Protein AF-A0A4Q5MVD7-F1 (afdb_monomer_lite)

InterPro domains:
  IPR022567 Glycosyl hydrolase, C-terminal (DUF3459) [PF11941] (51-96)

Secondary structure (DSSP, 8-state):
-----PPP---GGG-TTSHHHHHHHHHHHHHH-GGGSS---EEE---TTEEEEEETTEEEEEE-SSSPBPPPS-SEEEEESS--BTTBB-TTEEEEEEPP-

Structure (mmCIF, N/CA/C/O backbone):
data_AF-A0A4Q5MVD7-F1
#
_entry.id   AF-A0A4Q5MVD7-F1
#
loop_
_atom_site.group_PDB
_atom_site.id
_atom_site.type_symbol
_atom_site.label_atom_id
_atom_site.label_alt_id
_atom_site.label_comp_id
_atom_site.label_asym_id
_atom_site.label_entity_id
_atom_site.label_seq_id
_atom_site.pdbx_PDB_ins_code
_atom_site.Cartn_x
_atom_site.Cartn_y
_atom_site.Cartn_z
_atom_site.occupancy
_atom_site.B_iso_or_equiv
_atom_site.auth_seq_id
_atom_site.auth_comp_id
_atom_site.auth_asym_id
_atom_site.auth_atom_id
_atom_site.pdbx_PDB_model_num
ATOM 1 N N . MET A 1 1 ? 22.920 -28.022 -34.983 1.00 42.31 1 MET A N 1
ATOM 2 C CA . MET A 1 1 ? 23.573 -26.776 -34.532 1.00 42.31 1 MET A CA 1
ATOM 3 C C . MET A 1 1 ? 22.602 -25.632 -34.795 1.00 42.31 1 MET A C 1
ATOM 5 O O . MET A 1 1 ? 22.420 -25.272 -35.944 1.00 42.31 1 MET A O 1
ATOM 9 N N . GLY A 1 2 ? 21.877 -25.165 -33.777 1.00 46.84 2 GLY A N 1
ATOM 10 C CA . GLY A 1 2 ? 20.900 -24.077 -33.891 1.00 46.84 2 GLY A CA 1
ATOM 11 C C . GLY A 1 2 ? 21.058 -23.175 -32.677 1.00 46.84 2 GLY A C 1
ATOM 12 O O . GLY A 1 2 ? 20.760 -23.594 -31.560 1.00 46.84 2 GLY A O 1
ATOM 13 N N . ALA A 1 3 ? 21.642 -21.996 -32.885 1.00 53.03 3 ALA A N 1
ATOM 14 C CA . ALA A 1 3 ? 21.890 -21.025 -31.832 1.00 53.03 3 ALA A CA 1
ATOM 15 C C . ALA A 1 3 ? 20.547 -20.515 -31.296 1.00 53.03 3 ALA A C 1
ATOM 17 O O . ALA A 1 3 ? 19.740 -19.962 -32.040 1.00 53.03 3 ALA A O 1
ATOM 18 N N . ARG A 1 4 ? 20.294 -20.729 -30.002 1.00 53.75 4 ARG A N 1
ATOM 19 C CA . ARG A 1 4 ? 19.182 -20.092 -29.296 1.00 53.75 4 ARG A CA 1
ATOM 20 C C . ARG A 1 4 ? 19.498 -18.601 -29.192 1.00 53.75 4 ARG A C 1
ATOM 22 O O . ARG A 1 4 ? 20.377 -18.221 -28.424 1.00 53.75 4 ARG A O 1
ATOM 29 N N . SER A 1 5 ? 18.813 -17.771 -29.972 1.00 53.28 5 SER A N 1
ATOM 30 C CA . SER A 1 5 ? 18.835 -16.318 -29.794 1.00 53.28 5 SER A CA 1
ATOM 31 C C . SER A 1 5 ? 18.258 -15.984 -28.418 1.00 53.28 5 SER A C 1
ATOM 33 O O . SER A 1 5 ? 17.068 -16.177 -28.181 1.00 53.28 5 SER A O 1
ATOM 35 N N . SER A 1 6 ? 19.102 -15.524 -27.495 1.00 48.56 6 SER A N 1
ATOM 36 C CA . SER A 1 6 ? 18.647 -14.969 -26.218 1.00 48.56 6 SER A CA 1
ATOM 37 C C . SER A 1 6 ? 18.071 -13.572 -26.471 1.00 48.56 6 SER A C 1
ATOM 39 O O . SER A 1 6 ? 18.739 -12.784 -27.148 1.00 48.56 6 SER A O 1
ATOM 41 N N . PRO A 1 7 ? 16.879 -13.223 -25.952 1.00 60.97 7 PRO A N 1
ATOM 42 C CA . PRO A 1 7 ? 16.361 -11.867 -26.089 1.00 60.97 7 PRO A CA 1
ATOM 43 C C . PRO A 1 7 ? 17.320 -10.868 -25.428 1.00 60.97 7 PRO A C 1
ATOM 45 O O . PRO A 1 7 ? 17.942 -11.163 -24.401 1.00 60.97 7 PRO A O 1
ATOM 48 N N . ALA A 1 8 ? 17.464 -9.694 -26.045 1.00 67.12 8 ALA A N 1
ATOM 49 C CA . ALA A 1 8 ? 18.277 -8.610 -25.513 1.00 67.12 8 ALA A CA 1
ATOM 50 C C . ALA A 1 8 ? 17.736 -8.185 -24.139 1.00 67.12 8 ALA A C 1
ATOM 52 O O . ALA A 1 8 ? 16.550 -7.896 -23.988 1.00 67.12 8 ALA A O 1
ATOM 53 N N . ARG A 1 9 ? 18.607 -8.161 -23.125 1.00 70.00 9 ARG A N 1
ATOM 54 C CA . ARG A 1 9 ? 18.241 -7.745 -21.768 1.00 70.00 9 ARG A CA 1
ATOM 55 C C . ARG A 1 9 ? 17.920 -6.252 -21.766 1.00 70.00 9 ARG A C 1
ATOM 57 O O . ARG A 1 9 ? 18.818 -5.442 -21.997 1.00 70.00 9 ARG A O 1
ATOM 64 N N . VAL A 1 10 ? 16.672 -5.894 -21.465 1.00 69.19 10 VAL A N 1
ATOM 65 C CA . VAL A 1 10 ? 16.282 -4.496 -21.240 1.00 69.19 10 VAL A CA 1
ATOM 66 C C . VAL A 1 10 ? 17.079 -3.966 -20.040 1.00 69.19 10 VAL A C 1
ATOM 68 O O . VAL A 1 10 ? 17.156 -4.636 -19.005 1.00 69.19 10 VAL A O 1
ATOM 71 N N . PRO A 1 11 ? 17.748 -2.809 -20.155 1.00 73.19 11 PRO A N 1
ATOM 72 C CA . PRO A 1 11 ? 18.454 -2.233 -19.026 1.00 73.19 11 PRO A CA 1
ATO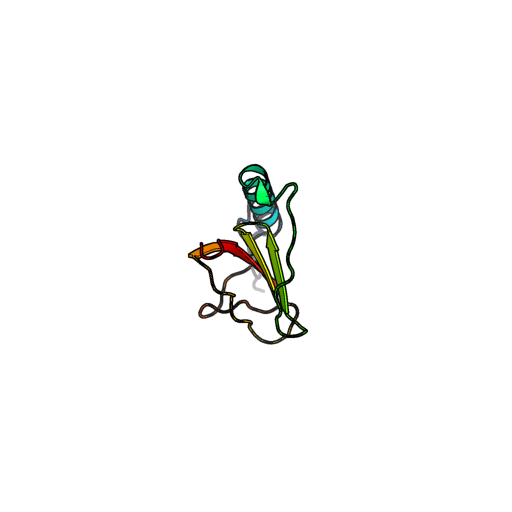M 73 C C . PRO A 1 11 ? 17.457 -1.754 -17.967 1.00 73.19 11 PRO A C 1
ATOM 75 O O . PRO A 1 11 ? 16.443 -1.141 -18.283 1.00 73.19 11 PRO A O 1
ATOM 78 N N . ARG A 1 12 ? 17.781 -1.981 -16.691 1.00 68.12 12 ARG A N 1
ATOM 79 C CA . ARG A 1 12 ? 16.889 -1.733 -15.543 1.00 68.12 12 ARG A CA 1
ATOM 80 C C . ARG A 1 12 ? 16.298 -0.315 -15.499 1.00 68.12 12 ARG A C 1
ATOM 82 O O . ARG A 1 12 ? 15.175 -0.147 -15.064 1.00 68.12 12 ARG A O 1
ATOM 89 N N . TYR A 1 13 ? 17.028 0.704 -15.959 1.00 72.31 13 TYR A N 1
ATOM 90 C CA . TYR A 1 13 ? 16.538 2.091 -15.987 1.00 72.31 13 TYR A CA 1
ATOM 91 C C . TYR A 1 13 ? 15.464 2.363 -17.048 1.00 72.31 13 TYR A C 1
ATOM 93 O O . TYR A 1 13 ? 14.780 3.374 -16.950 1.00 72.31 13 TYR A O 1
ATOM 101 N N . ALA A 1 14 ? 15.337 1.502 -18.059 1.00 70.44 14 ALA A N 1
ATOM 102 C CA . ALA A 1 14 ? 14.342 1.610 -19.124 1.00 70.44 14 ALA A CA 1
ATOM 103 C C . ALA A 1 14 ? 13.183 0.617 -18.943 1.00 70.44 14 ALA A C 1
ATOM 105 O O . ALA A 1 14 ? 12.249 0.625 -19.737 1.00 70.4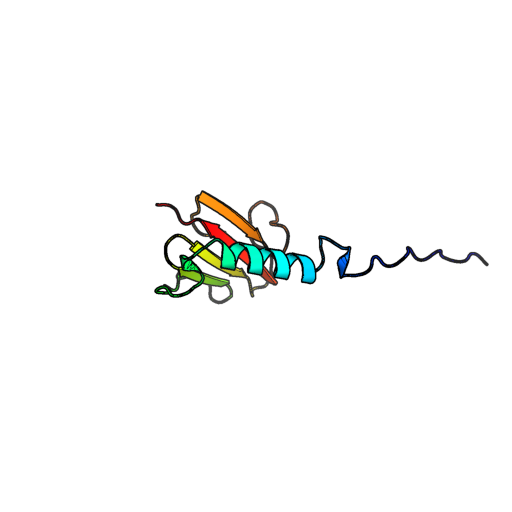4 14 ALA A O 1
ATOM 106 N N . ASP A 1 15 ? 13.250 -0.238 -17.919 1.00 75.38 15 ASP A N 1
ATOM 107 C CA . ASP A 1 15 ? 12.214 -1.213 -17.600 1.00 75.38 15 ASP A CA 1
ATOM 108 C C . ASP A 1 15 ? 11.231 -0.620 -16.568 1.00 75.38 15 ASP A C 1
ATOM 110 O O . ASP A 1 15 ? 11.627 -0.415 -15.409 1.00 75.38 15 ASP A O 1
ATOM 114 N N . PRO A 1 16 ? 9.977 -0.313 -16.958 1.00 69.12 16 PRO A N 1
ATOM 115 C CA . PRO A 1 16 ? 8.960 0.228 -16.057 1.00 69.12 16 PRO A CA 1
ATOM 116 C C . PRO A 1 16 ? 8.519 -0.770 -14.980 1.00 69.12 16 PRO A C 1
ATOM 118 O O . PRO A 1 16 ? 8.052 -0.342 -13.932 1.00 69.12 16 PRO A O 1
ATOM 121 N N . ALA A 1 17 ? 8.724 -2.076 -15.185 1.00 71.19 17 ALA A N 1
ATOM 122 C CA . ALA A 1 17 ? 8.463 -3.099 -14.171 1.00 71.19 17 ALA A CA 1
ATOM 123 C C . ALA A 1 17 ? 9.632 -3.264 -13.184 1.00 71.19 17 ALA A C 1
ATOM 125 O O . ALA A 1 17 ? 9.564 -4.058 -12.246 1.00 71.19 17 ALA A O 1
ATOM 126 N N . SER A 1 18 ? 10.739 -2.540 -13.378 1.00 73.75 18 SER A N 1
ATOM 127 C CA . SER A 1 18 ? 11.868 -2.645 -12.465 1.00 73.75 18 SER A CA 1
ATOM 128 C C . SER A 1 18 ? 11.569 -1.999 -11.115 1.00 73.75 18 SER A C 1
ATOM 130 O O . SER A 1 18 ? 10.982 -0.920 -11.022 1.00 73.75 18 SER A O 1
ATOM 132 N N . THR A 1 19 ? 12.142 -2.575 -10.058 1.00 76.12 19 THR A N 1
ATOM 133 C CA . THR A 1 19 ? 12.175 -1.977 -8.715 1.00 76.12 19 THR A CA 1
ATOM 134 C C . THR A 1 19 ? 12.676 -0.525 -8.722 1.00 76.12 19 THR A C 1
ATOM 136 O O . THR A 1 19 ? 12.289 0.266 -7.869 1.00 76.12 19 THR A O 1
ATOM 139 N N . LEU A 1 20 ? 13.522 -0.136 -9.687 1.00 75.94 20 LEU A N 1
ATOM 140 C CA . LEU A 1 20 ? 13.996 1.244 -9.808 1.00 75.94 20 LEU A CA 1
ATOM 141 C C . LEU A 1 20 ? 12.864 2.215 -10.174 1.00 75.94 20 LEU A C 1
ATOM 143 O O . LEU A 1 20 ? 12.834 3.312 -9.622 1.00 75.94 20 LEU A O 1
ATOM 147 N N . HIS A 1 21 ? 11.954 1.836 -11.073 1.00 77.25 21 HIS A N 1
ATOM 148 C CA . HIS A 1 21 ? 10.778 2.653 -11.379 1.00 77.25 21 HIS A CA 1
ATOM 149 C C . HIS A 1 21 ? 9.836 2.726 -10.178 1.00 77.25 21 HIS A C 1
ATOM 151 O O . HIS A 1 21 ? 9.504 3.833 -9.762 1.00 77.25 21 HIS A O 1
ATOM 157 N N . LEU A 1 22 ? 9.578 1.595 -9.512 1.00 77.69 22 LEU A N 1
ATOM 158 C CA . LEU A 1 22 ? 8.796 1.565 -8.271 1.00 77.69 22 LEU A CA 1
ATOM 159 C C . LEU A 1 22 ? 9.329 2.553 -7.215 1.00 77.69 22 LEU A C 1
ATOM 161 O 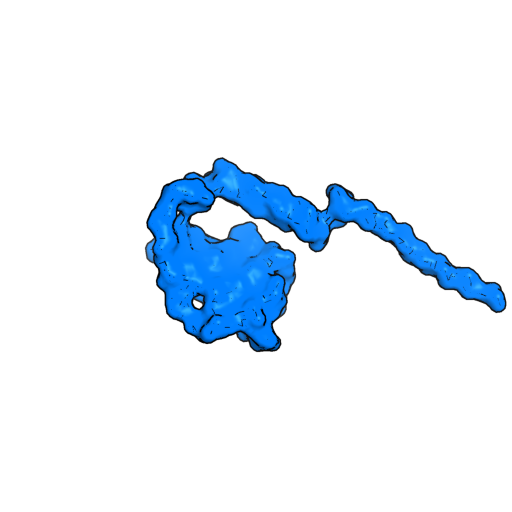O . LEU A 1 22 ? 8.571 3.325 -6.634 1.00 77.69 22 LEU A O 1
ATOM 165 N N . TYR A 1 23 ? 10.646 2.585 -6.983 1.00 78.50 23 TYR A N 1
ATOM 166 C CA . TYR A 1 23 ? 11.247 3.544 -6.048 1.00 78.50 23 TYR A CA 1
ATOM 167 C C . TYR A 1 23 ? 11.092 4.999 -6.497 1.00 78.50 23 TYR A C 1
ATOM 169 O O . TYR A 1 23 ? 10.925 5.885 -5.658 1.00 78.50 23 TYR A O 1
ATOM 177 N N . ARG A 1 24 ? 11.173 5.277 -7.803 1.00 84.31 24 ARG A N 1
ATOM 178 C CA . ARG A 1 24 ? 10.973 6.637 -8.328 1.00 84.31 24 ARG A CA 1
ATOM 179 C C . ARG A 1 24 ? 9.537 7.096 -8.113 1.00 84.31 24 ARG A C 1
ATOM 181 O O . ARG A 1 24 ? 9.355 8.247 -7.713 1.00 84.31 24 ARG A O 1
ATOM 188 N N . ASP A 1 25 ? 8.575 6.200 -8.296 1.00 80.50 25 ASP A N 1
ATOM 189 C CA . ASP A 1 25 ? 7.156 6.467 -8.072 1.00 80.50 25 ASP A CA 1
ATOM 190 C 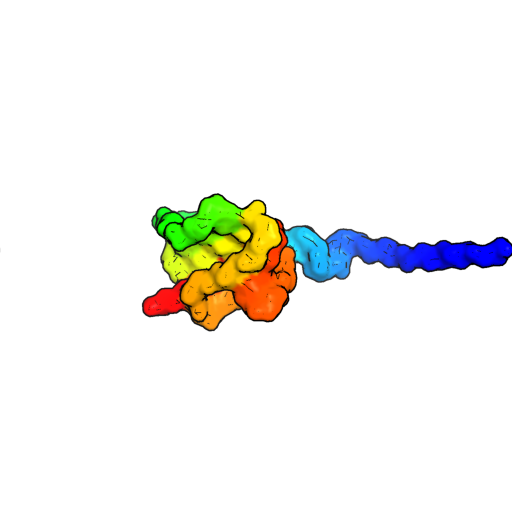C . ASP A 1 25 ? 6.873 6.680 -6.581 1.00 80.50 25 ASP A C 1
ATOM 192 O O . ASP A 1 25 ? 6.296 7.699 -6.207 1.00 80.50 25 ASP A O 1
ATOM 196 N N . LEU A 1 26 ? 7.418 5.831 -5.701 1.00 79.62 26 LEU A N 1
ATOM 197 C CA . LEU A 1 26 ? 7.352 6.024 -4.245 1.00 79.62 26 LEU A CA 1
ATOM 198 C C . LEU A 1 26 ? 7.915 7.377 -3.796 1.00 79.62 26 LEU A C 1
ATOM 200 O O . LEU A 1 26 ? 7.326 8.062 -2.960 1.00 79.62 26 LEU A O 1
ATOM 204 N N . LEU A 1 27 ? 9.060 7.788 -4.348 1.00 82.00 27 LEU A N 1
ATOM 205 C CA . LEU A 1 27 ? 9.662 9.087 -4.043 1.00 82.00 27 LEU A CA 1
ATOM 206 C C . LEU A 1 27 ? 8.847 10.254 -4.610 1.00 82.00 27 LEU A C 1
ATOM 208 O O . LEU A 1 27 ? 8.859 11.336 -4.026 1.00 82.00 27 LEU A O 1
ATOM 212 N N . ALA A 1 28 ? 8.164 10.069 -5.742 1.00 81.56 28 ALA A N 1
ATOM 213 C CA . ALA A 1 28 ? 7.249 11.066 -6.283 1.00 81.56 28 ALA A CA 1
ATOM 214 C C . ALA A 1 28 ? 6.027 11.237 -5.376 1.00 81.56 28 ALA A C 1
ATOM 216 O O . ALA A 1 28 ? 5.762 12.362 -4.960 1.00 81.56 28 ALA A O 1
ATOM 217 N N . ILE A 1 29 ? 5.383 10.138 -4.973 1.00 77.25 29 ILE A N 1
ATOM 218 C CA . ILE A 1 29 ? 4.262 10.143 -4.024 1.00 77.25 29 ILE A CA 1
ATOM 219 C C . ILE A 1 29 ? 4.687 10.814 -2.716 1.00 77.25 29 ILE A C 1
ATOM 221 O O . ILE A 1 29 ? 4.037 11.746 -2.257 1.00 77.25 29 ILE A O 1
ATOM 225 N N . ARG A 1 30 ? 5.847 10.447 -2.160 1.00 76.00 30 ARG A N 1
ATOM 226 C CA . ARG A 1 30 ? 6.365 11.061 -0.928 1.00 76.00 30 ARG A CA 1
ATOM 227 C C . ARG A 1 30 ? 6.559 12.579 -1.024 1.00 76.00 30 ARG A C 1
ATOM 229 O O . ARG A 1 30 ? 6.433 13.264 -0.017 1.00 76.00 30 ARG A O 1
ATOM 236 N N . ARG A 1 31 ? 6.893 13.116 -2.201 1.00 78.69 31 ARG A N 1
ATOM 237 C CA . ARG A 1 31 ? 7.010 14.572 -2.404 1.00 78.69 31 ARG A CA 1
ATOM 238 C C . ARG A 1 31 ? 5.652 15.264 -2.506 1.00 78.69 31 ARG A C 1
ATOM 240 O O . ARG A 1 31 ? 5.568 16.444 -2.182 1.00 78.69 31 ARG A O 1
ATOM 247 N N . CYS A 1 32 ? 4.634 14.556 -2.982 1.00 74.56 32 CYS A N 1
ATOM 248 C CA . CYS A 1 32 ? 3.289 15.085 -3.197 1.00 74.56 32 CYS A CA 1
ATOM 249 C C . CYS A 1 32 ? 2.362 14.904 -1.987 1.00 74.56 32 CYS A C 1
ATOM 251 O O . CYS A 1 32 ? 1.367 15.611 -1.898 1.00 74.56 32 CYS A O 1
ATOM 253 N N . GLU A 1 33 ? 2.701 14.010 -1.056 1.00 70.00 33 GLU A N 1
ATOM 254 C CA . GLU A 1 33 ? 1.879 13.663 0.105 1.00 70.00 33 GLU A CA 1
ATOM 255 C C . GLU A 1 33 ? 2.534 14.143 1.416 1.00 70.00 33 GLU A C 1
ATOM 257 O O . GLU A 1 33 ? 3.416 13.462 1.953 1.00 70.00 33 GLU A O 1
ATOM 262 N N . PRO A 1 34 ? 2.102 15.284 1.990 1.00 67.38 34 PRO A N 1
ATOM 263 C CA . PRO A 1 34 ? 2.636 15.793 3.256 1.00 67.38 34 PRO A CA 1
ATOM 264 C C . PRO A 1 34 ? 2.530 14.785 4.412 1.00 67.38 34 PRO A C 1
ATOM 266 O O . PRO A 1 34 ? 3.402 14.753 5.278 1.00 67.38 34 PRO A O 1
ATOM 269 N N . ALA A 1 35 ? 1.508 13.919 4.389 1.00 60.56 35 ALA A N 1
ATOM 270 C CA . ALA A 1 35 ? 1.274 12.868 5.381 1.00 60.56 35 ALA A CA 1
ATOM 271 C C . ALA A 1 35 ? 2.359 11.764 5.403 1.00 60.56 35 ALA A C 1
ATOM 273 O O . ALA A 1 35 ? 2.525 11.082 6.416 1.00 60.56 35 ALA A O 1
ATOM 274 N N . LEU A 1 36 ? 3.144 11.605 4.325 1.00 62.50 36 LEU A N 1
ATOM 275 C CA . LEU A 1 36 ? 4.327 10.723 4.287 1.00 62.50 36 LEU A CA 1
ATOM 276 C C . LEU A 1 36 ? 5.610 11.399 4.801 1.00 62.50 36 LEU A C 1
ATOM 278 O O . LEU A 1 36 ? 6.676 10.772 4.816 1.00 62.50 36 LEU A O 1
ATOM 282 N N . GLY A 1 37 ? 5.526 12.672 5.192 1.00 67.69 37 GLY A N 1
ATOM 283 C CA . GLY A 1 37 ? 6.567 13.405 5.904 1.00 67.69 37 GLY A CA 1
ATOM 284 C C . GLY A 1 37 ? 6.527 13.107 7.404 1.00 67.69 37 GLY A C 1
ATOM 285 O O . GLY A 1 37 ? 6.832 11.989 7.827 1.00 67.69 37 GLY A O 1
ATOM 286 N N . ASP A 1 38 ? 6.152 14.115 8.191 1.00 62.59 38 ASP A N 1
ATOM 287 C CA . ASP A 1 38 ? 5.914 14.003 9.632 1.00 62.59 38 ASP A CA 1
ATOM 288 C C . ASP A 1 38 ? 4.414 13.854 9.906 1.00 62.59 38 ASP A C 1
ATOM 290 O O . ASP A 1 38 ? 3.601 14.671 9.475 1.00 62.59 38 ASP A O 1
ATOM 294 N N . GLY A 1 39 ? 4.040 12.805 10.636 1.00 67.69 39 GLY A N 1
ATOM 295 C CA . GLY A 1 39 ? 2.655 12.535 11.006 1.00 67.69 39 GLY A CA 1
ATOM 296 C C . GLY A 1 39 ? 2.540 11.316 11.923 1.00 67.69 39 GLY A C 1
ATOM 297 O O . GLY A 1 39 ? 3.403 10.431 11.869 1.00 67.69 39 GLY A O 1
ATOM 298 N N . PRO A 1 40 ? 1.507 11.257 12.784 1.00 79.81 40 PRO A N 1
ATOM 299 C CA . PRO A 1 40 ? 1.286 10.110 13.651 1.00 79.81 40 PRO A CA 1
ATOM 300 C C . PRO A 1 40 ? 1.034 8.855 12.811 1.00 79.81 40 PRO A C 1
ATOM 302 O O . PRO A 1 40 ? 0.367 8.895 11.776 1.00 79.81 40 PRO A O 1
ATOM 305 N N . MET A 1 41 ? 1.594 7.742 13.271 1.00 88.25 41 MET A N 1
ATOM 306 C CA . MET A 1 41 ? 1.471 6.433 12.645 1.00 88.25 41 MET A CA 1
ATOM 307 C C . MET A 1 41 ? 0.646 5.534 13.556 1.00 88.25 41 MET A C 1
ATOM 309 O O . MET A 1 41 ? 0.978 5.381 14.732 1.00 88.25 41 MET A O 1
ATOM 313 N N . THR A 1 42 ? -0.405 4.934 13.008 1.00 90.94 42 THR A N 1
ATOM 314 C CA . THR A 1 42 ? -1.290 4.021 13.735 1.00 90.94 42 THR A CA 1
ATOM 315 C C . THR A 1 42 ? -1.171 2.635 13.129 1.00 90.94 42 THR A C 1
ATOM 317 O O . THR A 1 42 ? -1.414 2.464 11.939 1.00 90.94 42 THR A O 1
ATOM 320 N N . TRP A 1 43 ? -0.789 1.648 13.934 1.00 93.12 43 TRP A N 1
ATOM 321 C CA . TRP A 1 43 ? -0.817 0.248 13.518 1.00 93.12 43 TRP A CA 1
ATOM 322 C C . TRP A 1 43 ? -2.259 -0.222 13.338 1.00 93.12 43 TRP A C 1
ATOM 324 O O . TRP A 1 43 ? -3.137 0.162 14.110 1.00 93.12 43 TRP A O 1
ATOM 334 N N . ILE A 1 44 ? -2.495 -1.024 12.306 1.00 92.38 44 ILE A N 1
ATOM 335 C CA . ILE A 1 44 ? -3.785 -1.655 12.041 1.00 92.38 44 ILE A CA 1
ATOM 336 C C . ILE A 1 44 ? -3.619 -3.136 12.343 1.00 92.38 44 ILE A C 1
ATOM 338 O O . ILE A 1 44 ? -2.701 -3.762 11.817 1.00 92.38 44 ILE A O 1
ATOM 342 N N . ASP A 1 45 ? -4.510 -3.679 13.168 1.00 90.31 45 ASP A N 1
ATOM 343 C CA . ASP A 1 45 ? -4.504 -5.103 13.480 1.00 90.31 45 ASP A CA 1
ATOM 344 C C . ASP A 1 45 ? -4.812 -5.923 12.224 1.00 90.31 45 ASP A C 1
ATOM 346 O O . ASP A 1 45 ? -5.836 -5.751 11.555 1.00 90.31 45 ASP A O 1
ATOM 350 N N . THR A 1 46 ? -3.901 -6.835 11.921 1.00 89.75 46 THR A N 1
ATOM 351 C CA . THR A 1 46 ? -3.944 -7.761 10.791 1.00 89.75 46 THR A CA 1
ATOM 352 C C . THR A 1 46 ? -3.517 -9.151 11.264 1.00 89.75 46 THR A C 1
ATOM 354 O O . THR A 1 46 ? -3.184 -9.345 12.431 1.00 89.75 46 THR A O 1
ATOM 357 N N . SER A 1 47 ? -3.557 -10.152 10.382 1.00 84.81 47 SER A N 1
ATOM 358 C CA . SER A 1 47 ? -2.929 -11.449 10.667 1.00 84.81 47 SER A CA 1
ATOM 359 C C . SER A 1 47 ? -1.420 -11.291 10.877 1.00 84.81 47 SER A C 1
ATOM 361 O O . SER A 1 47 ? -0.828 -10.407 10.265 1.00 84.81 47 SER A O 1
ATOM 363 N N . ASP A 1 48 ? -0.802 -12.193 11.642 1.00 86.25 48 ASP A N 1
ATOM 364 C CA . ASP A 1 48 ? 0.617 -12.132 12.041 1.00 86.25 48 ASP A CA 1
ATOM 365 C C . ASP A 1 48 ? 1.607 -11.918 10.880 1.00 86.25 48 ASP A C 1
ATOM 367 O O . ASP A 1 48 ? 2.628 -11.251 11.048 1.00 86.25 48 ASP A O 1
ATOM 371 N N . ASP A 1 49 ? 1.288 -12.426 9.687 1.00 92.94 49 ASP A N 1
ATOM 372 C CA . ASP A 1 49 ? 2.154 -12.331 8.505 1.00 92.94 49 ASP A CA 1
ATOM 373 C C . ASP A 1 49 ? 1.852 -11.121 7.600 1.00 92.94 49 ASP A C 1
ATOM 375 O O . ASP A 1 49 ? 2.392 -10.986 6.502 1.00 92.94 49 ASP A O 1
ATOM 379 N N . VAL A 1 50 ? 0.958 -10.233 8.027 1.00 95.38 50 VAL A N 1
ATOM 380 C CA . VAL A 1 50 ? 0.575 -9.026 7.294 1.00 95.38 50 VAL A CA 1
ATOM 381 C C . VAL A 1 50 ? 0.853 -7.835 8.189 1.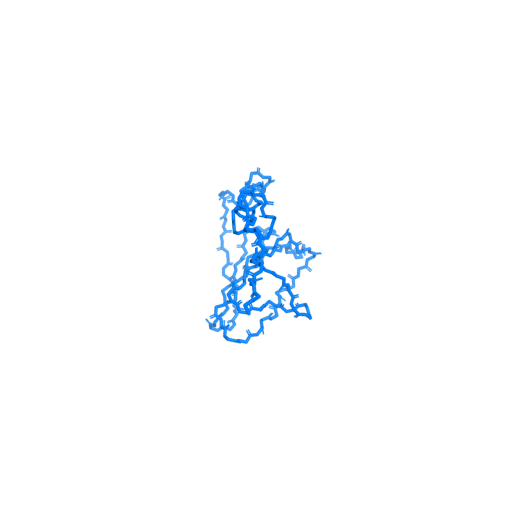00 95.38 50 VAL A C 1
ATOM 383 O O . VAL A 1 50 ? 0.445 -7.808 9.344 1.00 95.38 50 VAL A O 1
ATOM 386 N N . LEU A 1 51 ? 1.536 -6.833 7.651 1.00 95.38 51 LEU A N 1
ATOM 387 C CA . LEU A 1 51 ? 1.861 -5.605 8.358 1.00 95.38 51 LEU A CA 1
ATOM 388 C C . LEU A 1 51 ? 1.057 -4.460 7.756 1.00 95.38 51 LEU A C 1
ATOM 390 O O . LEU A 1 51 ? 1.206 -4.175 6.570 1.00 95.38 51 LEU A O 1
ATOM 394 N N . ALA A 1 52 ? 0.243 -3.776 8.559 1.00 95.94 52 ALA A N 1
ATOM 395 C CA . ALA A 1 52 ? -0.522 -2.624 8.101 1.00 95.94 52 ALA A CA 1
ATOM 396 C C . ALA A 1 52 ? -0.433 -1.437 9.064 1.00 95.94 52 ALA A C 1
ATOM 398 O O . ALA A 1 52 ? -0.434 -1.587 10.286 1.00 95.94 52 ALA A O 1
ATOM 399 N N . PHE A 1 53 ? -0.373 -0.230 8.507 1.00 93.38 53 PHE A N 1
ATOM 400 C CA . PHE A 1 53 ? -0.423 1.005 9.279 1.00 93.38 53 PHE A CA 1
ATOM 401 C C . PHE A 1 53 ? -1.080 2.143 8.498 1.00 93.38 53 PHE A C 1
ATOM 403 O O . PHE A 1 53 ? -1.035 2.184 7.268 1.00 93.38 53 PHE A O 1
ATOM 410 N N . ALA A 1 54 ? -1.630 3.104 9.233 1.00 91.44 54 ALA A N 1
ATOM 411 C CA . ALA A 1 54 ? -2.159 4.361 8.729 1.00 91.44 54 ALA A CA 1
ATOM 412 C C . ALA A 1 54 ? -1.247 5.540 9.092 1.00 91.44 54 ALA A C 1
ATOM 414 O O . ALA A 1 54 ? -0.619 5.553 10.155 1.00 91.44 54 ALA A O 1
ATOM 415 N N . ARG A 1 55 ? -1.213 6.554 8.227 1.00 88.88 55 ARG A N 1
ATOM 416 C CA . ARG A 1 55 ? -0.663 7.891 8.476 1.00 88.88 55 ARG A CA 1
ATOM 417 C C . ARG A 1 55 ? -1.597 8.925 7.863 1.00 88.88 55 ARG A C 1
ATOM 419 O O . ARG A 1 55 ? -1.596 9.112 6.650 1.00 88.88 55 ARG A O 1
ATOM 426 N N . GLY A 1 56 ? -2.395 9.586 8.700 1.00 87.25 56 GLY A N 1
ATOM 427 C CA . GLY A 1 56 ? -3.474 10.445 8.210 1.00 87.25 56 GLY A CA 1
ATOM 428 C C . GLY A 1 56 ? -4.448 9.643 7.344 1.00 87.25 56 GLY A C 1
ATOM 429 O O . GLY A 1 56 ? -4.978 8.631 7.791 1.00 87.25 56 GLY A O 1
ATOM 430 N N . ASP A 1 57 ? -4.639 10.075 6.104 1.00 88.88 57 ASP A N 1
ATOM 431 C CA . ASP A 1 57 ? -5.491 9.435 5.101 1.00 88.88 57 ASP A CA 1
ATOM 432 C C . ASP A 1 57 ? -4.754 8.396 4.235 1.00 88.88 57 ASP A C 1
ATOM 434 O O . ASP A 1 57 ? -5.331 7.864 3.289 1.00 88.88 57 ASP A O 1
ATOM 438 N N . LEU A 1 58 ? -3.493 8.077 4.540 1.00 90.62 58 LEU A N 1
ATOM 439 C CA . LEU A 1 58 ? -2.715 7.072 3.817 1.00 90.62 58 LEU A CA 1
ATOM 440 C C . LEU A 1 58 ? -2.615 5.772 4.600 1.00 90.62 58 LEU A C 1
ATOM 442 O O . LEU A 1 58 ? -2.246 5.769 5.772 1.00 90.62 58 LEU A O 1
ATOM 446 N N . LEU A 1 59 ? -2.859 4.657 3.920 1.00 93.12 59 LEU A N 1
ATOM 447 C CA . LEU A 1 59 ? -2.657 3.312 4.445 1.00 93.12 59 LEU A CA 1
ATOM 448 C C . LEU A 1 59 ? -1.509 2.640 3.702 1.00 93.12 59 LEU A C 1
ATOM 450 O O . LEU A 1 59 ? -1.401 2.739 2.482 1.00 93.12 59 LEU A O 1
ATOM 454 N N . CYS A 1 60 ? -0.675 1.923 4.439 1.00 93.81 60 CYS A N 1
ATOM 455 C CA . CYS A 1 60 ? 0.334 1.034 3.890 1.00 93.81 60 CYS A CA 1
ATOM 456 C C . CYS A 1 60 ? 0.065 -0.367 4.422 1.00 93.81 60 CYS A C 1
ATOM 458 O O . CYS A 1 60 ? -0.088 -0.543 5.631 1.00 93.81 60 CYS A O 1
ATOM 460 N N . ILE A 1 61 ? 0.024 -1.347 3.528 1.00 96.94 61 ILE A N 1
ATOM 461 C CA . ILE A 1 61 ? -0.083 -2.763 3.868 1.00 96.94 61 ILE A CA 1
ATOM 462 C C . ILE A 1 61 ? 1.007 -3.542 3.137 1.00 96.94 61 ILE A C 1
ATOM 464 O O . ILE A 1 61 ? 1.277 -3.284 1.966 1.00 96.94 61 ILE A O 1
ATOM 468 N N . VAL A 1 62 ? 1.633 -4.489 3.830 1.00 97.12 62 VAL A N 1
ATOM 469 C CA . VAL A 1 62 ? 2.684 -5.365 3.311 1.00 97.12 62 VAL A CA 1
ATOM 470 C C . VAL A 1 62 ? 2.349 -6.799 3.689 1.00 97.12 62 VAL A C 1
ATOM 472 O O . VAL A 1 62 ? 2.178 -7.101 4.869 1.00 97.12 62 VAL A O 1
ATOM 475 N N . ASN A 1 63 ? 2.265 -7.681 2.699 1.00 97.12 63 ASN A N 1
ATOM 476 C CA . ASN A 1 63 ? 2.063 -9.105 2.932 1.00 97.12 63 ASN A CA 1
ATOM 477 C C . ASN A 1 63 ? 3.413 -9.830 2.964 1.00 97.12 63 ASN A C 1
ATOM 479 O O . ASN A 1 63 ? 4.098 -9.918 1.946 1.00 97.12 63 ASN A O 1
ATOM 483 N N . LEU A 1 64 ? 3.783 -10.339 4.135 1.00 94.94 64 LEU A N 1
ATOM 484 C CA . LEU A 1 64 ? 5.001 -11.113 4.376 1.00 94.94 64 LEU A CA 1
ATOM 485 C C . LEU A 1 64 ? 4.712 -12.623 4.468 1.00 94.94 64 LEU A C 1
ATOM 487 O O . LEU A 1 64 ? 5.639 -13.414 4.633 1.00 94.94 64 LEU A O 1
ATOM 491 N N . GLY A 1 65 ? 3.439 -13.014 4.373 1.00 92.75 65 GLY A N 1
ATOM 492 C CA . GLY A 1 65 ? 2.974 -14.389 4.482 1.00 92.75 65 GLY A CA 1
ATOM 493 C C . GLY A 1 65 ? 2.866 -15.103 3.145 1.00 92.75 65 GLY A C 1
ATOM 494 O O . GLY A 1 65 ? 2.928 -14.511 2.070 1.00 92.75 65 GLY A O 1
ATOM 495 N N . ASP A 1 66 ? 2.651 -16.413 3.219 1.00 92.50 66 ASP A N 1
ATOM 496 C CA . ASP A 1 66 ? 2.540 -17.277 2.039 1.00 92.50 66 ASP A CA 1
ATOM 497 C C . ASP A 1 66 ? 1.153 -17.251 1.379 1.00 92.50 66 ASP A C 1
ATOM 499 O O . ASP A 1 66 ? 0.980 -17.777 0.279 1.00 92.50 66 ASP A O 1
ATOM 503 N N . GLN A 1 67 ? 0.157 -16.655 2.039 1.00 94.62 67 GLN A N 1
ATOM 504 C CA . GLN A 1 67 ? -1.216 -16.571 1.542 1.00 94.62 67 GLN A CA 1
ATOM 505 C C . GLN A 1 67 ? -1.549 -15.152 1.072 1.00 94.62 67 GLN A C 1
ATOM 507 O O . GLN A 1 67 ? -1.135 -14.191 1.720 1.00 94.62 67 GLN A O 1
ATOM 512 N N . PRO A 1 68 ? -2.318 -14.983 -0.021 1.00 95.62 68 PRO A N 1
ATOM 513 C CA . PRO A 1 68 ? -2.812 -13.671 -0.423 1.00 95.62 68 PRO A CA 1
ATOM 514 C C . PRO A 1 68 ? -3.632 -13.008 0.692 1.00 95.62 68 PRO A C 1
ATOM 516 O O . PRO A 1 68 ? -4.517 -13.635 1.275 1.00 95.62 68 PRO A O 1
ATOM 519 N N . ALA A 1 69 ? -3.363 -11.732 0.957 1.00 95.69 69 ALA A N 1
ATOM 520 C CA . ALA A 1 69 ? -4.025 -10.955 1.997 1.00 95.69 69 ALA A CA 1
ATOM 521 C C . ALA A 1 69 ? -5.114 -10.046 1.413 1.00 95.69 69 ALA A C 1
ATOM 523 O O . ALA A 1 69 ? -4.984 -9.519 0.306 1.00 95.69 69 ALA A O 1
ATOM 524 N N . ALA A 1 70 ? -6.194 -9.832 2.164 1.00 95.50 70 ALA A N 1
ATOM 525 C CA . ALA A 1 70 ? -7.195 -8.834 1.804 1.00 95.50 70 ALA A CA 1
ATOM 526 C C . ALA A 1 70 ? -6.652 -7.420 2.051 1.00 95.50 70 ALA A C 1
ATOM 528 O O . ALA A 1 70 ? -5.957 -7.172 3.038 1.00 95.50 70 ALA A O 1
ATOM 529 N N . LEU A 1 71 ? -6.996 -6.483 1.168 1.00 94.88 71 LEU A N 1
ATOM 530 C CA . LEU A 1 71 ? -6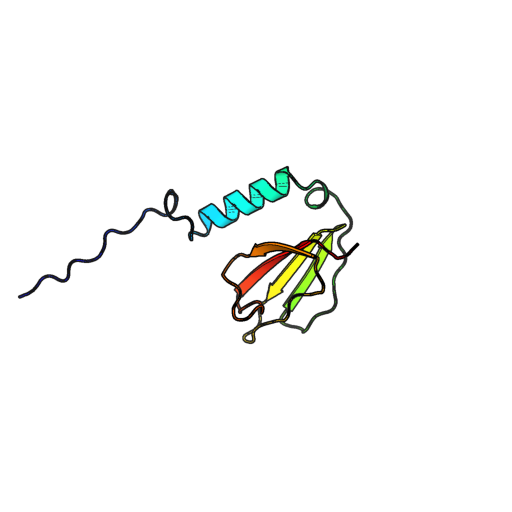.712 -5.072 1.403 1.00 94.88 71 LEU A CA 1
ATOM 531 C C . LEU A 1 71 ? -7.683 -4.518 2.465 1.00 94.88 71 LEU A C 1
ATOM 533 O O . LEU A 1 71 ? -8.870 -4.856 2.424 1.00 94.88 71 LEU A O 1
ATOM 537 N N . PRO A 1 72 ? -7.227 -3.649 3.388 1.00 93.06 72 PRO A N 1
ATOM 538 C CA . PRO A 1 72 ? -8.105 -2.926 4.302 1.00 93.06 72 PRO A CA 1
ATOM 539 C C . PRO A 1 72 ? -9.126 -2.086 3.531 1.00 93.06 72 PRO A C 1
ATOM 541 O O . PRO A 1 72 ? -8.940 -1.818 2.345 1.00 93.06 72 PRO A O 1
ATOM 544 N N . ALA A 1 73 ? -10.185 -1.620 4.194 1.00 93.12 73 ALA A N 1
ATOM 545 C CA . ALA A 1 73 ? -11.115 -0.678 3.574 1.00 93.12 73 ALA A CA 1
ATOM 546 C C . ALA A 1 73 ? -10.355 0.557 3.052 1.00 93.12 73 ALA A C 1
ATOM 548 O O . ALA A 1 73 ? -9.567 1.157 3.782 1.00 93.12 73 ALA A O 1
ATOM 549 N N . HIS A 1 74 ? -10.577 0.908 1.787 1.00 94.56 74 HIS A N 1
ATOM 550 C CA . HIS A 1 74 ? -9.892 2.000 1.097 1.00 94.56 74 HIS A CA 1
ATOM 551 C C . HIS A 1 74 ? -10.775 2.578 -0.011 1.00 94.56 74 HIS A C 1
ATOM 553 O O . HIS A 1 74 ? -11.729 1.941 -0.458 1.00 94.56 74 HIS A O 1
ATOM 559 N N . THR A 1 75 ? -10.451 3.793 -0.447 1.00 95.31 75 THR A N 1
ATOM 560 C CA . THR A 1 75 ? -11.137 4.493 -1.544 1.00 95.31 75 THR A CA 1
ATOM 561 C C . THR A 1 75 ? -10.350 4.447 -2.851 1.00 95.31 75 THR A C 1
ATOM 563 O O . THR A 1 75 ? -10.947 4.488 -3.924 1.00 95.31 75 THR A O 1
ATOM 566 N N . GLU A 1 76 ? -9.025 4.317 -2.776 1.00 94.38 76 GLU A N 1
ATOM 567 C CA . GLU A 1 76 ? -8.131 4.321 -3.935 1.00 94.38 76 GLU A CA 1
ATOM 568 C C . GLU A 1 76 ? -6.870 3.487 -3.660 1.00 94.38 76 GLU A C 1
ATOM 570 O O . GLU A 1 76 ? -6.350 3.496 -2.542 1.00 94.38 76 GLU A O 1
ATOM 575 N N . VAL A 1 77 ? -6.365 2.785 -4.682 1.00 93.88 77 VAL A N 1
ATOM 576 C CA . VAL A 1 77 ? -5.033 2.160 -4.678 1.00 93.88 77 VAL A CA 1
ATOM 577 C C . VAL A 1 77 ? -4.065 3.129 -5.347 1.00 93.88 77 VAL A C 1
ATOM 579 O O . VAL A 1 77 ? -4.136 3.339 -6.554 1.00 93.88 77 VAL A O 1
ATOM 582 N N . LEU A 1 78 ? -3.161 3.715 -4.569 1.00 90.94 78 LEU A N 1
ATOM 583 C CA . LEU A 1 78 ? -2.207 4.713 -5.055 1.00 90.94 78 LEU A CA 1
ATOM 584 C C . LEU A 1 78 ? -1.022 4.053 -5.759 1.00 90.94 78 LEU A C 1
ATOM 586 O O . LEU A 1 78 ? -0.542 4.538 -6.780 1.00 90.94 78 LEU A O 1
ATOM 590 N N . LEU A 1 79 ? -0.532 2.952 -5.187 1.00 90.56 79 LEU A N 1
ATOM 591 C CA . LEU A 1 79 ? 0.602 2.204 -5.712 1.00 90.56 79 LEU A CA 1
ATOM 592 C C . LEU A 1 79 ? 0.600 0.786 -5.153 1.00 90.56 79 LEU A C 1
ATOM 594 O O . LEU A 1 79 ? 0.262 0.571 -3.989 1.00 90.56 79 LEU A O 1
ATOM 598 N N . THR A 1 80 ? 1.077 -0.163 -5.947 1.00 92.81 80 THR A N 1
ATOM 599 C CA . THR A 1 80 ? 1.459 -1.491 -5.471 1.00 92.81 80 THR A CA 1
ATOM 600 C C . THR A 1 80 ? 2.876 -1.816 -5.926 1.00 92.81 80 THR A C 1
ATOM 602 O O . THR A 1 80 ? 3.319 -1.362 -6.981 1.00 92.81 80 THR A O 1
ATOM 605 N N . SER A 1 81 ? 3.623 -2.571 -5.118 1.00 88.81 81 SER A N 1
ATOM 606 C CA . SER A 1 81 ? 4.970 -3.013 -5.501 1.00 88.81 81 SER A CA 1
ATOM 607 C C . SER A 1 81 ? 4.959 -4.113 -6.561 1.00 88.81 81 SER A C 1
ATOM 609 O O . SER A 1 81 ? 5.957 -4.293 -7.251 1.00 88.81 81 SER A O 1
ATOM 611 N N . ASP A 1 82 ? 3.841 -4.831 -6.670 1.00 90.50 82 ASP A N 1
ATOM 612 C CA . ASP A 1 82 ? 3.545 -5.834 -7.691 1.00 90.50 82 ASP A CA 1
ATOM 613 C C . ASP A 1 82 ? 2.025 -5.868 -7.952 1.00 90.50 82 ASP A C 1
ATOM 615 O O . ASP A 1 82 ? 1.243 -5.201 -7.269 1.00 90.50 82 ASP A O 1
ATOM 619 N N . SER A 1 83 ? 1.586 -6.610 -8.962 1.00 91.31 83 SER A N 1
ATOM 620 C CA . SER A 1 83 ? 0.185 -6.694 -9.371 1.00 91.31 83 SER A CA 1
ATOM 621 C C . SER A 1 83 ? -0.676 -7.389 -8.318 1.00 91.31 83 SER A C 1
ATOM 623 O O . SER A 1 83 ? -0.331 -8.457 -7.815 1.00 91.31 83 SER A O 1
ATOM 625 N N . LEU A 1 84 ? -1.857 -6.833 -8.045 1.00 93.00 84 LEU A N 1
ATOM 626 C CA . LEU A 1 84 ? -2.879 -7.535 -7.270 1.00 93.00 84 LEU A CA 1
ATOM 627 C C . LEU A 1 84 ? -3.418 -8.727 -8.067 1.00 93.00 84 LEU A C 1
ATOM 629 O O . LEU A 1 84 ? -3.627 -8.638 -9.279 1.00 93.00 84 LEU A O 1
ATOM 633 N N . VAL A 1 85 ? -3.718 -9.824 -7.376 1.00 92.69 85 VAL A N 1
ATOM 634 C CA . VAL A 1 85 ? -4.303 -11.025 -7.987 1.00 92.69 85 VAL A CA 1
ATOM 635 C C . VAL A 1 85 ? -5.713 -11.195 -7.446 1.00 92.69 85 VAL A C 1
ATOM 637 O O . VAL A 1 85 ? -5.905 -11.405 -6.253 1.00 92.69 85 VAL A O 1
ATOM 640 N N . ALA A 1 86 ? -6.713 -11.061 -8.323 1.00 92.25 86 ALA A N 1
ATOM 641 C CA . ALA A 1 86 ? -8.134 -11.092 -7.955 1.00 92.25 86 ALA A CA 1
ATOM 642 C C . ALA A 1 86 ? -8.515 -10.092 -6.836 1.00 92.25 86 ALA A C 1
ATOM 644 O O . ALA A 1 86 ? -9.386 -10.369 -6.016 1.00 92.25 86 ALA A O 1
ATOM 645 N N . GLY A 1 87 ? -7.851 -8.930 -6.797 1.00 92.56 87 GLY A N 1
ATOM 646 C CA . GLY A 1 87 ? -8.075 -7.895 -5.778 1.00 92.56 87 GLY A CA 1
ATOM 647 C C . GLY A 1 87 ? -7.413 -8.172 -4.423 1.00 92.56 87 GLY A C 1
ATOM 648 O O . GLY A 1 87 ? -7.600 -7.391 -3.493 1.00 92.56 87 GLY A O 1
ATOM 649 N N . LEU A 1 88 ? -6.635 -9.251 -4.306 1.00 96.00 88 LEU A N 1
ATOM 650 C CA . LEU A 1 88 ? -5.864 -9.592 -3.113 1.00 96.00 88 LEU A CA 1
ATOM 651 C C . LEU A 1 88 ? -4.399 -9.191 -3.277 1.00 96.00 88 LEU A C 1
ATOM 653 O O . LEU A 1 88 ? -3.874 -9.146 -4.393 1.00 96.00 88 LEU A O 1
ATOM 657 N N . LEU A 1 89 ? -3.750 -8.933 -2.144 1.00 96.62 89 LEU A N 1
ATOM 658 C CA . LEU A 1 89 ? -2.338 -8.603 -2.031 1.00 96.62 89 LEU A CA 1
ATOM 659 C C . LEU A 1 89 ? -1.510 -9.896 -1.983 1.00 96.62 89 LEU A C 1
ATOM 661 O O . LEU A 1 89 ? -1.575 -10.611 -0.976 1.00 96.62 89 LEU A O 1
ATOM 665 N N . PRO A 1 90 ? -0.745 -10.236 -3.034 1.00 96.69 90 PRO A N 1
ATOM 666 C CA . PRO A 1 90 ? 0.090 -11.431 -3.027 1.00 96.69 90 PRO A CA 1
ATOM 667 C C . PRO A 1 90 ? 1.199 -11.343 -1.978 1.00 96.69 90 PRO A C 1
ATOM 669 O O . PRO A 1 90 ? 1.462 -10.280 -1.415 1.00 96.69 90 PRO A O 1
ATOM 672 N N . ARG A 1 91 ? 1.870 -12.470 -1.746 1.00 95.06 91 ARG A N 1
ATOM 673 C CA . ARG A 1 91 ? 3.093 -12.531 -0.945 1.00 95.06 91 ARG A CA 1
ATOM 674 C C . ARG A 1 91 ? 4.139 -11.522 -1.446 1.00 95.06 91 ARG A C 1
ATOM 676 O O . ARG A 1 91 ? 4.204 -11.236 -2.641 1.00 95.06 91 ARG A O 1
ATOM 683 N N . ASP A 1 92 ? 4.962 -11.014 -0.530 1.00 93.38 92 ASP A N 1
ATOM 684 C CA . ASP A 1 92 ? 6.087 -10.107 -0.791 1.00 93.38 92 ASP A CA 1
ATOM 685 C C . ASP A 1 92 ? 5.665 -8.829 -1.544 1.00 93.38 92 ASP A C 1
ATOM 687 O O . ASP A 1 92 ? 6.463 -8.191 -2.233 1.00 93.38 92 ASP A O 1
ATOM 691 N N . THR A 1 93 ? 4.392 -8.441 -1.399 1.00 94.19 93 THR A N 1
ATOM 692 C CA . THR A 1 93 ? 3.800 -7.279 -2.064 1.00 94.19 93 THR A CA 1
ATOM 693 C C . THR A 1 93 ? 3.353 -6.246 -1.037 1.00 94.19 93 THR A C 1
ATOM 695 O O . THR A 1 93 ? 2.725 -6.571 -0.027 1.00 94.19 93 THR A O 1
ATOM 698 N N . ALA A 1 94 ? 3.665 -4.984 -1.315 1.00 95.56 94 ALA A N 1
ATOM 699 C CA . ALA A 1 94 ? 3.187 -3.825 -0.581 1.00 95.56 94 ALA A CA 1
ATOM 700 C C . ALA A 1 94 ? 2.160 -3.047 -1.409 1.00 95.56 94 ALA A C 1
ATOM 702 O O . ALA A 1 94 ? 2.279 -2.958 -2.633 1.00 95.56 94 ALA A O 1
ATOM 703 N N . ALA A 1 95 ? 1.182 -2.445 -0.738 1.00 95.50 95 ALA A N 1
ATOM 704 C CA . ALA A 1 95 ? 0.231 -1.521 -1.336 1.00 95.50 95 ALA A CA 1
ATOM 705 C C . ALA A 1 95 ? 0.093 -0.248 -0.495 1.00 95.50 95 ALA A C 1
ATOM 707 O O . ALA A 1 95 ? 0.034 -0.297 0.735 1.00 95.50 95 ALA A O 1
ATOM 708 N N . TRP A 1 96 ? 0.004 0.882 -1.190 1.00 94.31 96 TRP A N 1
ATOM 709 C CA . TRP A 1 96 ? -0.313 2.193 -0.639 1.00 94.31 96 TRP A CA 1
ATOM 710 C C . TRP A 1 96 ? -1.714 2.574 -1.084 1.00 94.31 96 TRP A C 1
ATOM 712 O O . TRP A 1 96 ? -2.011 2.566 -2.279 1.00 94.31 96 TRP A O 1
ATOM 722 N N . LEU A 1 97 ? -2.572 2.890 -0.123 1.00 94.56 97 LEU A N 1
ATOM 723 C CA . LEU A 1 97 ? -3.997 3.104 -0.337 1.00 94.56 97 LEU A CA 1
ATOM 724 C C . LEU A 1 97 ? -4.431 4.434 0.274 1.00 94.56 97 LEU A C 1
ATOM 726 O O . LEU A 1 97 ? -3.834 4.903 1.246 1.00 94.56 97 LEU A O 1
ATOM 730 N N . ARG A 1 98 ? -5.517 4.999 -0.248 1.00 93.00 98 ARG A N 1
ATOM 731 C CA . ARG A 1 98 ? -6.234 6.096 0.402 1.00 93.00 98 ARG A CA 1
ATOM 732 C C . ARG A 1 98 ? -7.269 5.522 1.368 1.00 93.00 98 ARG A C 1
ATOM 734 O O . ARG A 1 98 ? -8.122 4.728 0.966 1.00 93.00 98 ARG A O 1
ATOM 741 N N . ALA A 1 99 ? -7.192 5.907 2.636 1.00 90.31 99 ALA A N 1
ATOM 742 C CA . ALA A 1 99 ? -8.170 5.537 3.648 1.00 90.31 99 ALA A CA 1
ATOM 743 C C . ALA A 1 99 ? -9.567 6.084 3.285 1.00 90.31 99 ALA A C 1
ATOM 745 O O . ALA A 1 99 ? -9.680 7.105 2.597 1.00 90.31 99 ALA A O 1
ATOM 746 N N . PRO A 1 100 ? -10.649 5.425 3.722 1.00 85.25 100 PRO A N 1
ATOM 747 C CA . PRO A 1 100 ? -11.966 6.043 3.728 1.00 85.25 100 PRO A CA 1
ATOM 748 C C . PRO A 1 100 ? -11.975 7.236 4.695 1.00 85.25 100 PRO A C 1
ATOM 750 O O . PRO A 1 100 ? -11.305 7.196 5.728 1.00 85.25 100 PRO A O 1
ATOM 753 N N . ALA A 1 101 ? -12.698 8.293 4.318 1.00 76.44 101 ALA A N 1
ATOM 754 C CA . ALA A 1 101 ? -12.892 9.490 5.140 1.00 76.44 101 ALA A CA 1
ATOM 755 C C . ALA A 1 101 ? -13.675 9.199 6.429 1.00 76.44 101 ALA A C 1
ATOM 757 O O . ALA A 1 101 ? -14.518 8.270 6.411 1.00 76.44 101 ALA A O 1
#

Foldseek 3Di:
DDDDDDPDDDPQVRDCLHPVVVVVLVVVVCVVDCLVPDFDKAWDDDPPQKTWIDRVQKIKIAGQDQDWAADDAADAWSDKNDDADVRTAHHRMMTMGGHDD

Organism: NCBI:txid1259133

Radius of gyration: 16.98 Å; chains: 1; bounding box: 36×43×48 Å

Sequence (101 aa):
MGARSSPARVPRYADPASTLHLYRDLLAIRRCEPALGDGPMTWIDTSDDVLAFARGDLLCIVNLGDQPAALPAHTEVLLTSDSLVAGLLPRDTAAWLRAPA

pLDDT: mean 83.4, std 13.31, range [42.31, 97.12]